Protein AF-A0A6S6RYF7-F1 (afdb_monomer)

Solvent-accessible surface area (backbone atoms only — not comparable to full-atom values): 7041 Å² total; per-residue (Å²): 143,80,77,88,55,74,67,78,58,88,83,49,105,60,82,60,64,38,58,45,65,64,94,81,53,89,69,65,61,68,58,56,49,49,55,48,52,53,34,48,76,71,74,37,53,51,30,46,31,61,79,75,56,52,29,44,51,46,55,51,50,52,54,48,24,58,71,78,28,68,94,38,84,54,51,62,95,48,62,87,81,51,82,59,27,39,68,36,82,48,89,93,59,85,57,54,74,44,50,69,90,76,50,86,84,86,79,85,83,135

Radius of gyration: 16.32 Å; Cα contacts (8 Å, |Δi|>4): 134; chains: 1; bounding box: 43×36×38 Å

Mean predicted aligned error: 8.47 Å

Structure (mmCIF, N/CA/C/O backbone):
data_AF-A0A6S6RYF7-F1
#
_entry.id   AF-A0A6S6RYF7-F1
#
loop_
_atom_site.group_PDB
_atom_site.id
_atom_site.type_symbol
_atom_site.label_atom_id
_atom_site.label_alt_id
_atom_site.label_comp_id
_atom_site.label_asym_id
_atom_site.label_entity_id
_atom_site.label_seq_id
_atom_site.pdbx_PDB_ins_code
_atom_site.Cartn_x
_atom_site.Cartn_y
_atom_site.Cartn_z
_atom_site.occupancy
_atom_site.B_iso_or_equiv
_atom_site.auth_seq_id
_atom_site.auth_comp_id
_atom_site.auth_asym_id
_atom_site.auth_atom_id
_atom_site.pdbx_PDB_model_num
ATOM 1 N N . MET A 1 1 ? 15.973 13.846 6.556 1.00 31.97 1 MET A N 1
ATOM 2 C CA . MET A 1 1 ? 16.756 13.061 5.579 1.00 31.97 1 MET A CA 1
ATOM 3 C C . MET A 1 1 ? 16.109 11.690 5.436 1.00 31.97 1 MET A C 1
ATOM 5 O O . MET A 1 1 ? 16.502 10.777 6.141 1.00 31.97 1 MET A O 1
ATOM 9 N N . CYS A 1 2 ? 15.111 11.551 4.562 1.00 24.22 2 CYS A N 1
ATOM 10 C CA . CYS A 1 2 ? 14.565 10.249 4.172 1.00 24.22 2 CYS A CA 1
ATOM 11 C C . CYS A 1 2 ? 14.511 10.202 2.639 1.00 24.22 2 CYS A C 1
ATOM 13 O O . CYS A 1 2 ? 13.649 10.812 2.022 1.00 24.22 2 CYS A O 1
ATOM 15 N N . ALA A 1 3 ? 15.542 9.560 2.082 1.00 30.17 3 ALA A N 1
ATOM 16 C CA . ALA A 1 3 ? 15.658 8.906 0.778 1.00 30.17 3 ALA A CA 1
ATOM 17 C C . ALA A 1 3 ? 14.972 9.527 -0.463 1.00 30.17 3 ALA A C 1
ATOM 19 O O . ALA A 1 3 ? 13.921 9.069 -0.897 1.00 30.17 3 ALA A O 1
ATOM 20 N N . ASN A 1 4 ? 15.698 10.415 -1.154 1.00 37.16 4 ASN A N 1
ATOM 21 C CA . ASN A 1 4 ? 15.714 10.445 -2.624 1.00 37.16 4 ASN A CA 1
ATOM 22 C C . ASN A 1 4 ? 16.712 9.384 -3.108 1.00 37.16 4 ASN A C 1
ATOM 24 O O . ASN A 1 4 ? 17.834 9.718 -3.491 1.00 37.16 4 ASN A O 1
ATOM 28 N N . LEU A 1 5 ? 16.375 8.096 -3.007 1.00 38.94 5 LEU A N 1
ATOM 29 C CA . LEU A 1 5 ? 17.275 7.046 -3.485 1.00 38.94 5 LEU A CA 1
ATOM 30 C C . LEU A 1 5 ? 17.013 6.782 -4.974 1.00 38.94 5 LEU A C 1
ATOM 32 O O . LEU A 1 5 ? 16.338 5.832 -5.353 1.00 38.94 5 LEU A O 1
ATOM 36 N N . ILE A 1 6 ? 17.577 7.633 -5.832 1.00 42.56 6 ILE A N 1
ATOM 37 C CA . ILE A 1 6 ? 17.841 7.261 -7.224 1.00 42.56 6 ILE A CA 1
ATOM 38 C C . ILE A 1 6 ? 19.029 6.294 -7.172 1.00 42.56 6 ILE A C 1
ATOM 40 O O . ILE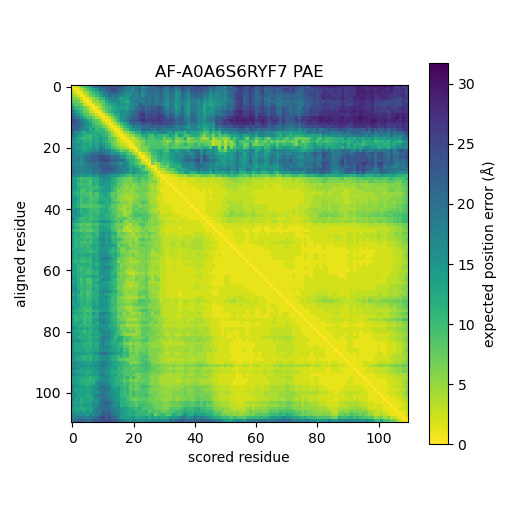 A 1 6 ? 20.183 6.724 -7.133 1.00 42.56 6 ILE A O 1
ATOM 44 N N . LEU A 1 7 ? 18.776 4.984 -7.122 1.00 39.12 7 LEU A N 1
ATOM 45 C CA . LEU A 1 7 ? 19.836 3.992 -7.314 1.00 39.12 7 LEU A CA 1
ATOM 46 C C . LEU A 1 7 ? 20.232 3.981 -8.792 1.00 39.12 7 LEU A C 1
ATOM 48 O O . LEU A 1 7 ? 19.755 3.176 -9.584 1.00 39.12 7 LEU A O 1
ATOM 52 N N . ASN A 1 8 ? 21.122 4.897 -9.172 1.00 36.88 8 ASN A N 1
ATOM 53 C CA . ASN A 1 8 ? 21.786 4.849 -10.465 1.00 36.88 8 ASN A CA 1
ATOM 54 C C . ASN A 1 8 ? 22.877 3.769 -10.411 1.00 36.88 8 ASN A C 1
ATOM 56 O O . ASN A 1 8 ? 24.048 4.055 -10.159 1.00 36.88 8 ASN A O 1
ATOM 60 N N . LEU A 1 9 ? 22.489 2.506 -10.601 1.00 38.22 9 LEU A N 1
ATOM 61 C CA . LEU A 1 9 ? 23.433 1.411 -10.811 1.00 38.22 9 LEU A CA 1
ATOM 62 C C . LEU A 1 9 ? 24.037 1.546 -12.216 1.00 38.22 9 LEU A C 1
ATOM 64 O O . LEU A 1 9 ? 23.725 0.773 -13.114 1.00 38.22 9 LEU A O 1
ATOM 68 N N . LYS A 1 10 ? 24.938 2.516 -12.420 1.00 36.91 10 LYS A N 1
ATOM 69 C CA . LYS A 1 10 ? 25.680 2.667 -13.687 1.00 36.91 10 LYS A CA 1
ATOM 70 C C . LYS A 1 10 ? 26.607 1.488 -14.013 1.00 36.91 10 LYS A C 1
ATOM 72 O O . LYS A 1 10 ? 27.282 1.552 -15.032 1.00 36.91 10 LYS A O 1
ATOM 77 N N . ASN A 1 11 ? 26.696 0.447 -13.177 1.00 37.97 11 ASN A N 1
ATOM 78 C CA . ASN A 1 11 ? 27.747 -0.561 -13.330 1.00 37.97 11 ASN A CA 1
ATOM 79 C C . ASN A 1 11 ? 27.394 -2.010 -12.959 1.00 37.97 11 ASN A C 1
ATOM 81 O O . ASN A 1 11 ? 28.294 -2.821 -12.764 1.00 37.97 11 ASN A O 1
ATOM 85 N N . SER A 1 12 ? 26.111 -2.365 -12.916 1.00 36.78 12 SER A N 1
ATOM 86 C CA . SER A 1 12 ? 25.688 -3.763 -12.786 1.00 36.78 12 SER A CA 1
ATOM 87 C C . SER A 1 12 ? 24.664 -4.044 -13.876 1.00 36.78 12 SER A C 1
ATOM 89 O O . SER A 1 12 ? 23.747 -3.251 -14.053 1.00 36.78 12 SER A O 1
ATOM 91 N N . GLN A 1 13 ? 24.794 -5.155 -14.604 1.00 39.41 13 GLN A N 1
ATOM 92 C CA . 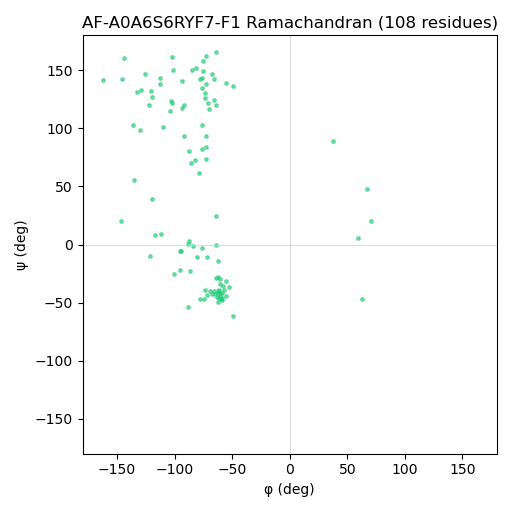GLN A 1 13 ? 23.882 -5.597 -15.679 1.00 39.41 13 GLN A CA 1
ATOM 93 C C . GLN A 1 13 ? 22.442 -5.923 -15.203 1.00 39.41 13 GLN A C 1
ATOM 95 O O . GLN A 1 13 ? 21.725 -6.691 -15.835 1.00 39.41 13 GLN A O 1
ATOM 100 N N . VAL A 1 14 ? 22.007 -5.340 -14.085 1.00 41.28 14 VAL A N 1
ATOM 101 C CA . VAL A 1 14 ? 20.680 -5.460 -13.489 1.00 41.28 14 VAL A CA 1
ATOM 102 C C . VAL A 1 14 ? 20.255 -4.050 -13.073 1.00 41.28 14 VAL A C 1
ATOM 104 O O . VAL A 1 14 ? 20.751 -3.510 -12.084 1.00 41.28 14 VAL A O 1
ATOM 107 N N . LEU A 1 15 ? 19.376 -3.423 -13.856 1.00 45.97 15 LEU A N 1
ATOM 108 C CA . LEU A 1 15 ? 18.792 -2.127 -13.509 1.00 45.97 15 LEU A CA 1
ATOM 109 C C . LEU A 1 15 ? 17.832 -2.331 -12.327 1.00 45.97 15 LEU A C 1
ATOM 111 O O . LEU A 1 15 ? 16.847 -3.058 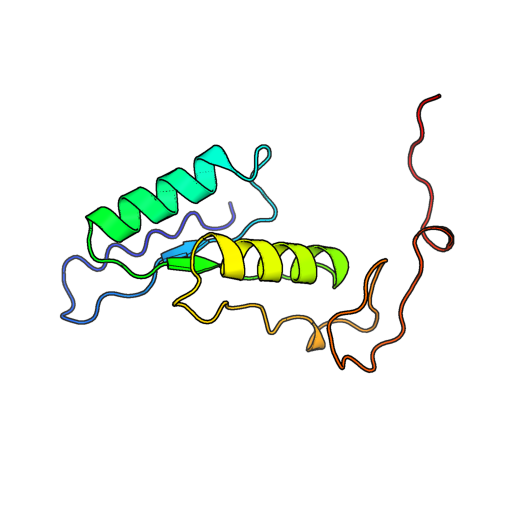-12.446 1.00 45.97 15 LEU A O 1
ATOM 115 N N . ALA A 1 16 ? 18.129 -1.722 -11.177 1.00 51.38 16 ALA A N 1
ATOM 116 C CA . ALA A 1 16 ? 17.216 -1.708 -10.036 1.00 51.38 16 ALA A CA 1
ATOM 117 C C . ALA A 1 16 ? 16.074 -0.702 -10.284 1.00 51.38 16 ALA A C 1
ATOM 119 O O . ALA A 1 16 ? 16.318 0.354 -10.876 1.00 51.38 16 ALA A O 1
ATOM 120 N N . PRO A 1 17 ? 14.838 -0.993 -9.844 1.00 57.28 17 PRO A N 1
ATOM 121 C CA . PRO A 1 17 ? 13.720 -0.074 -10.006 1.00 57.28 17 PRO A CA 1
ATOM 122 C C . PRO A 1 17 ? 13.885 1.198 -9.158 1.00 57.28 17 PRO A C 1
ATOM 124 O O . PRO A 1 17 ? 14.408 1.156 -8.043 1.00 57.28 17 PRO A O 1
ATOM 127 N N . LEU A 1 18 ? 13.394 2.330 -9.668 1.00 65.19 18 LEU A N 1
ATOM 128 C CA . LEU A 1 18 ? 13.287 3.583 -8.923 1.00 65.19 18 LEU A CA 1
ATOM 129 C C . LEU A 1 18 ? 12.179 3.460 -7.868 1.00 65.19 18 LEU A C 1
ATOM 131 O O . LEU A 1 18 ? 11.027 3.220 -8.221 1.00 65.19 18 LEU A O 1
ATOM 135 N N . LEU A 1 19 ? 12.515 3.655 -6.591 1.00 64.00 19 LEU A N 1
ATOM 136 C CA . LEU A 1 19 ? 11.557 3.633 -5.482 1.00 64.00 19 LEU A CA 1
ATOM 137 C C . LEU A 1 19 ? 11.057 5.048 -5.177 1.00 64.00 19 LEU A C 1
ATOM 139 O O . LEU A 1 19 ? 11.837 5.912 -4.774 1.00 64.00 19 LEU A O 1
ATOM 143 N N . LEU A 1 20 ? 9.754 5.279 -5.343 1.00 59.84 20 LEU A N 1
ATOM 144 C CA . LEU A 1 20 ? 9.102 6.539 -4.985 1.00 59.84 20 LEU A CA 1
ATO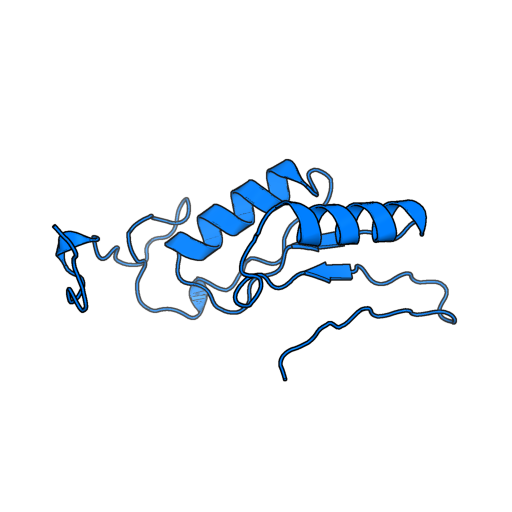M 145 C C . LEU A 1 20 ? 8.316 6.383 -3.678 1.00 59.84 20 LEU A C 1
ATOM 147 O O . LEU A 1 20 ? 7.307 5.682 -3.641 1.00 59.84 20 LEU A O 1
ATOM 151 N N . ASN A 1 21 ? 8.758 7.097 -2.642 1.00 58.06 21 ASN A N 1
ATOM 152 C CA . ASN A 1 21 ? 8.122 7.188 -1.326 1.00 58.06 21 ASN A CA 1
ATOM 153 C C . ASN A 1 21 ? 7.380 8.527 -1.193 1.00 58.06 21 ASN A C 1
ATOM 155 O O . ASN A 1 21 ? 7.989 9.586 -1.354 1.00 58.06 21 ASN A O 1
ATOM 159 N N . LEU A 1 22 ? 6.076 8.495 -0.907 1.00 61.28 22 LEU A N 1
ATOM 160 C CA . LEU A 1 22 ? 5.173 9.643 -1.077 1.00 61.28 22 LEU A CA 1
ATOM 161 C C . LEU A 1 22 ? 4.867 10.562 0.132 1.00 61.28 22 LEU A C 1
ATOM 163 O O . LEU A 1 22 ? 4.256 11.602 -0.119 1.00 61.28 22 LEU A O 1
ATOM 167 N N . PRO A 1 23 ? 5.285 10.334 1.395 1.00 51.81 23 PRO A N 1
ATOM 168 C CA . PRO A 1 23 ? 4.786 11.161 2.504 1.00 51.81 23 PRO A CA 1
ATOM 169 C C . PRO A 1 23 ? 5.412 12.566 2.608 1.00 51.81 23 PRO A C 1
ATOM 171 O O . PRO A 1 23 ? 4.993 13.347 3.456 1.00 51.81 23 PRO A O 1
ATOM 174 N N . TYR A 1 24 ? 6.387 12.922 1.761 1.00 49.59 24 TYR A N 1
ATOM 175 C CA . TYR A 1 24 ? 7.126 14.196 1.850 1.00 49.59 24 TYR A CA 1
ATOM 176 C C . TYR A 1 24 ? 6.963 15.137 0.644 1.00 49.59 24 TYR A C 1
ATOM 178 O O . TYR A 1 24 ? 7.638 16.164 0.573 1.00 49.59 24 TYR A O 1
ATOM 186 N N . TRP A 1 25 ? 6.068 14.839 -0.299 1.00 52.25 25 TRP A N 1
ATOM 187 C CA . TRP A 1 25 ? 5.945 15.609 -1.541 1.00 52.25 25 TRP A CA 1
ATOM 188 C C . TRP A 1 25 ? 4.647 16.407 -1.548 1.00 52.25 25 TRP A C 1
ATOM 190 O O . TRP A 1 25 ? 3.587 15.859 -1.816 1.00 52.25 25 TRP A O 1
ATOM 200 N N . GLY A 1 26 ? 4.723 17.708 -1.254 1.00 61.88 26 GLY A N 1
ATOM 201 C CA . GLY A 1 26 ? 3.545 18.583 -1.161 1.00 61.88 26 GLY A CA 1
ATOM 202 C C . GLY A 1 26 ? 2.585 18.474 -2.360 1.00 61.88 26 GLY A C 1
ATOM 203 O O . GLY A 1 26 ? 1.441 18.063 -2.203 1.00 61.88 26 GLY A O 1
ATOM 204 N N . SER A 1 27 ? 3.034 18.803 -3.578 1.00 56.38 27 SER A N 1
ATOM 205 C CA . SER A 1 27 ? 2.226 18.687 -4.808 1.00 56.38 27 SER A CA 1
ATOM 206 C C . SER A 1 27 ? 2.448 17.319 -5.469 1.00 56.38 27 SER A C 1
ATOM 208 O O . SER A 1 27 ? 3.356 17.152 -6.289 1.00 56.38 27 SER A O 1
ATOM 210 N N . LEU A 1 28 ? 1.590 16.358 -5.130 1.00 58.31 28 LEU A N 1
ATOM 211 C CA . LEU A 1 28 ? 1.711 14.940 -5.485 1.00 58.31 28 LEU A CA 1
ATOM 212 C C . LEU A 1 28 ? 1.840 14.626 -6.991 1.00 58.31 28 LEU A C 1
ATOM 214 O O . LEU A 1 28 ? 2.477 13.644 -7.353 1.00 58.31 28 LEU A O 1
ATOM 218 N N . ASN A 1 29 ? 1.239 15.418 -7.885 1.00 62.19 29 ASN A N 1
ATOM 219 C CA . ASN A 1 29 ? 1.084 14.971 -9.276 1.00 62.19 29 ASN A CA 1
ATOM 220 C C . ASN A 1 29 ? 2.266 15.316 -10.182 1.00 62.19 29 ASN A C 1
ATOM 222 O O . ASN A 1 29 ? 2.807 14.430 -10.838 1.00 62.19 29 ASN A O 1
ATOM 226 N N . ASN A 1 30 ? 2.676 16.584 -10.247 1.00 68.69 30 ASN A N 1
ATOM 227 C CA . ASN A 1 30 ? 3.593 17.005 -11.311 1.00 68.69 30 ASN A CA 1
ATOM 228 C C . ASN A 1 30 ? 5.021 16.493 -11.094 1.00 68.69 30 ASN A C 1
ATOM 230 O O . ASN A 1 30 ? 5.663 16.059 -12.045 1.00 68.69 30 ASN A O 1
ATOM 234 N N . HIS A 1 31 ? 5.507 16.492 -9.850 1.00 75.50 31 HIS A N 1
ATOM 235 C CA . HIS A 1 31 ? 6.876 16.068 -9.566 1.00 75.50 31 HIS A CA 1
ATOM 236 C C . HIS A 1 31 ? 7.051 14.546 -9.656 1.00 75.50 31 HIS A C 1
ATOM 238 O O . HIS A 1 31 ? 7.969 14.078 -10.323 1.00 75.50 31 HIS A O 1
ATOM 244 N N . CYS A 1 32 ? 6.149 13.762 -9.053 1.00 76.19 32 CYS A N 1
ATOM 245 C CA . CYS A 1 32 ? 6.203 12.300 -9.144 1.00 76.19 32 CYS A CA 1
ATOM 246 C C . CYS A 1 32 ? 6.049 11.822 -10.589 1.00 76.19 32 CYS A C 1
ATOM 248 O O . CYS A 1 32 ? 6.774 10.927 -11.014 1.00 76.19 32 CYS A O 1
ATOM 250 N N . LYS A 1 33 ? 5.156 12.453 -11.363 1.00 83.25 33 LYS A N 1
ATOM 251 C CA . LYS A 1 33 ? 5.021 12.156 -12.788 1.00 83.25 33 LYS A CA 1
ATOM 252 C C . LYS A 1 33 ? 6.311 12.450 -13.554 1.00 83.25 33 LYS A C 1
ATOM 254 O O . LYS A 1 33 ? 6.756 11.581 -14.291 1.00 83.25 33 LYS A O 1
ATOM 259 N N . GLN A 1 34 ? 6.938 13.606 -13.323 1.00 84.62 34 GLN A N 1
ATOM 260 C CA . GLN A 1 34 ? 8.205 13.947 -13.975 1.00 84.62 34 GLN A CA 1
ATOM 261 C C . GLN A 1 34 ? 9.299 12.916 -13.671 1.00 84.62 34 GLN A C 1
ATOM 263 O O . GLN A 1 34 ? 9.953 12.443 -14.589 1.00 84.62 34 GLN A O 1
ATOM 268 N N . LEU A 1 35 ? 9.456 12.505 -12.408 1.00 83.44 35 LEU A N 1
ATOM 269 C CA . LEU A 1 35 ? 10.450 11.494 -12.030 1.00 83.44 35 LEU A CA 1
ATOM 270 C C . LEU A 1 35 ? 10.206 10.141 -12.708 1.00 83.44 35 LEU A C 1
ATOM 272 O O . LEU A 1 35 ? 11.153 9.473 -13.117 1.00 83.44 35 LEU A O 1
ATOM 276 N N . ILE A 1 36 ? 8.942 9.736 -12.831 1.00 85.75 36 ILE A N 1
ATOM 277 C CA . ILE A 1 36 ? 8.565 8.496 -13.518 1.00 85.75 36 ILE A CA 1
ATOM 278 C C . ILE A 1 36 ? 8.822 8.617 -15.025 1.00 85.75 36 ILE A C 1
ATOM 280 O O . ILE A 1 36 ? 9.300 7.664 -15.640 1.00 85.75 36 ILE A O 1
ATOM 284 N N . ASP A 1 37 ? 8.538 9.775 -15.622 1.00 88.00 37 ASP A N 1
ATOM 285 C CA . ASP A 1 37 ? 8.807 10.046 -17.035 1.00 88.00 37 ASP A CA 1
ATOM 286 C C . ASP A 1 37 ? 10.321 10.047 -17.322 1.00 88.00 37 ASP A C 1
ATOM 288 O O . ASP A 1 37 ? 10.757 9.408 -18.281 1.00 88.00 37 ASP A O 1
ATOM 292 N N . ASP A 1 38 ? 11.127 10.656 -16.448 1.00 86.19 38 ASP A N 1
ATOM 293 C CA . ASP A 1 38 ? 12.592 10.659 -16.530 1.00 86.19 38 ASP A CA 1
ATOM 294 C C . ASP A 1 38 ? 13.163 9.240 -16.384 1.00 86.19 38 ASP A C 1
ATOM 296 O O . ASP A 1 38 ? 14.016 8.816 -17.166 1.00 86.19 38 ASP A O 1
ATOM 300 N N . ALA A 1 39 ? 12.665 8.464 -15.416 1.00 84.94 39 ALA A N 1
ATOM 301 C CA . ALA A 1 39 ? 13.057 7.070 -15.231 1.00 84.94 39 ALA A CA 1
ATOM 302 C C . ALA A 1 39 ? 12.717 6.224 -16.464 1.00 84.94 39 ALA A C 1
ATOM 304 O O . ALA A 1 39 ? 13.561 5.467 -16.948 1.00 84.94 39 ALA A O 1
ATOM 305 N N . ARG A 1 40 ? 11.516 6.406 -17.028 1.00 86.12 40 ARG A N 1
ATOM 306 C CA . ARG A 1 40 ? 11.088 5.720 -18.252 1.00 86.12 40 ARG A CA 1
ATOM 307 C C . ARG A 1 40 ? 11.979 6.082 -19.440 1.00 86.12 40 ARG A C 1
ATOM 309 O O . ARG A 1 40 ? 12.359 5.191 -20.194 1.00 86.12 40 ARG A O 1
ATOM 316 N N . ALA A 1 41 ? 12.355 7.354 -19.588 1.00 88.56 41 ALA A N 1
ATOM 317 C CA . ALA A 1 41 ? 13.275 7.807 -20.635 1.00 88.56 41 ALA A CA 1
ATOM 318 C C . ALA A 1 41 ? 14.675 7.175 -20.510 1.00 88.56 41 ALA A C 1
ATOM 320 O O . ALA A 1 41 ? 15.358 6.979 -21.513 1.00 88.56 41 ALA A O 1
ATOM 321 N N . LEU A 1 42 ? 15.083 6.812 -19.291 1.00 87.69 42 LEU A N 1
ATOM 322 C CA . LEU A 1 42 ? 16.331 6.104 -18.998 1.00 87.69 42 LEU A CA 1
ATOM 323 C C . LEU A 1 42 ? 16.209 4.570 -19.077 1.00 87.69 42 LEU A C 1
ATOM 325 O O . LEU A 1 42 ? 17.181 3.872 -18.791 1.00 87.69 42 LEU A O 1
ATOM 329 N N . GLY A 1 43 ? 15.041 4.030 -19.446 1.00 85.50 43 GLY A N 1
ATOM 330 C CA . GLY A 1 43 ? 14.793 2.584 -19.483 1.00 85.50 43 GLY A CA 1
ATOM 331 C C . GLY A 1 43 ? 14.705 1.933 -18.098 1.00 85.50 43 GLY A C 1
ATOM 332 O O . GLY A 1 43 ? 14.900 0.726 -17.972 1.00 85.50 43 GLY A O 1
ATOM 333 N N . LEU A 1 44 ? 14.442 2.722 -17.053 1.00 85.25 44 LEU A N 1
ATOM 334 C CA . LEU A 1 44 ? 14.279 2.251 -15.681 1.00 85.25 44 LEU A CA 1
ATOM 335 C C . LEU A 1 44 ? 12.803 1.982 -15.374 1.00 85.25 44 LEU A C 1
ATOM 337 O O . LEU A 1 44 ? 11.921 2.773 -15.712 1.00 85.25 44 LEU A O 1
ATOM 341 N N . ASN A 1 45 ? 12.543 0.905 -14.635 1.00 81.69 45 ASN A N 1
ATOM 342 C CA . ASN A 1 45 ? 11.232 0.670 -14.039 1.00 81.69 45 ASN A CA 1
ATOM 343 C C . ASN A 1 45 ? 11.064 1.545 -12.795 1.00 81.69 45 ASN A C 1
ATOM 345 O O . ASN A 1 45 ? 12.006 1.720 -12.027 1.00 81.69 45 ASN A O 1
ATOM 349 N N . SER A 1 46 ? 9.863 2.072 -12.570 1.00 85.25 46 SER A N 1
ATOM 350 C CA . SER A 1 46 ? 9.520 2.814 -11.351 1.00 85.25 46 SER A CA 1
ATOM 351 C C . SER A 1 46 ? 8.509 2.037 -10.521 1.00 85.25 46 SER A C 1
ATOM 353 O O . SER A 1 46 ? 7.562 1.474 -11.069 1.00 85.25 46 SER A O 1
ATOM 355 N N . VAL A 1 47 ? 8.717 2.027 -9.207 1.00 87.69 47 VAL A N 1
ATOM 356 C CA . VAL A 1 47 ? 7.883 1.377 -8.197 1.00 87.69 47 VAL A CA 1
ATOM 357 C C . VAL A 1 47 ? 7.425 2.446 -7.209 1.00 87.69 47 VAL A C 1
ATOM 359 O O . VAL A 1 47 ? 8.234 3.090 -6.540 1.00 87.69 47 VAL A O 1
ATOM 362 N N . ILE A 1 48 ? 6.112 2.614 -7.094 1.00 87.19 48 ILE A N 1
ATOM 363 C CA . ILE A 1 48 ? 5.504 3.366 -5.996 1.00 87.19 48 ILE A CA 1
ATOM 364 C C . ILE A 1 48 ? 5.592 2.506 -4.734 1.00 87.19 48 ILE A C 1
ATOM 366 O O . ILE A 1 48 ? 5.155 1.355 -4.745 1.00 87.19 48 ILE A O 1
ATOM 370 N N . SER A 1 49 ? 6.158 3.053 -3.661 1.00 87.31 49 SER A N 1
ATOM 371 C CA . SER A 1 49 ? 6.418 2.340 -2.412 1.00 87.31 49 SER A CA 1
ATOM 372 C C . SER A 1 49 ? 5.811 3.070 -1.219 1.00 87.31 49 SER A C 1
ATOM 374 O O . SER A 1 49 ? 5.732 4.299 -1.178 1.00 87.31 49 SER A O 1
ATOM 376 N N . SER A 1 50 ? 5.381 2.286 -0.237 1.00 88.12 50 SER A N 1
ATOM 377 C CA . SER A 1 50 ? 4.936 2.775 1.058 1.00 88.12 50 SER A CA 1
ATOM 378 C C . SER A 1 50 ? 6.125 3.204 1.919 1.00 88.12 50 SER A C 1
ATOM 380 O O . SER A 1 50 ? 7.215 2.637 1.846 1.00 88.12 50 SER A O 1
ATOM 382 N N . SER A 1 51 ? 5.888 4.194 2.772 1.00 88.50 51 SER A N 1
ATOM 383 C CA . SER A 1 51 ? 6.744 4.620 3.879 1.00 88.50 51 SER A CA 1
ATOM 384 C C . SER A 1 51 ? 6.024 4.498 5.225 1.00 88.50 51 SER A C 1
ATOM 386 O O . SER A 1 51 ? 6.189 5.353 6.093 1.00 88.50 51 SER A O 1
ATOM 388 N N . LEU A 1 52 ? 5.247 3.422 5.402 1.00 89.44 52 LEU A N 1
ATOM 389 C CA . LEU A 1 52 ? 4.425 3.158 6.592 1.00 89.44 52 LEU A CA 1
ATOM 390 C C . LEU A 1 52 ? 3.269 4.159 6.753 1.00 89.44 52 LEU A C 1
ATOM 392 O O . LEU A 1 52 ? 3.048 4.729 7.819 1.00 89.44 52 LEU A O 1
ATOM 396 N N . GLU A 1 53 ? 2.521 4.399 5.681 1.00 91.62 53 GLU A N 1
ATOM 397 C CA . GLU A 1 53 ? 1.285 5.173 5.734 1.00 91.62 53 GLU A CA 1
ATOM 398 C C . GLU A 1 53 ? 0.130 4.368 6.352 1.00 91.62 53 GLU A C 1
ATOM 400 O O . GLU A 1 53 ? 0.103 3.138 6.310 1.00 91.62 53 GLU A O 1
ATOM 405 N N . SER A 1 54 ? -0.885 5.073 6.863 1.00 94.56 54 SER A N 1
ATOM 406 C CA . SER A 1 54 ? -2.159 4.454 7.247 1.00 94.56 54 SER A CA 1
ATOM 407 C C . SER A 1 54 ? -2.881 3.853 6.034 1.00 94.56 54 SER A C 1
ATOM 409 O O . SER A 1 54 ? -2.595 4.200 4.885 1.00 94.56 54 SER A O 1
ATOM 411 N N . SER A 1 55 ? -3.896 3.016 6.271 1.00 96.81 55 SER A N 1
ATOM 412 C CA . SER A 1 55 ? -4.732 2.443 5.201 1.00 96.81 55 SER A CA 1
ATOM 413 C C . SER A 1 55 ? -5.311 3.508 4.254 1.00 96.81 55 SER A C 1
ATOM 415 O O . SER A 1 55 ? -5.342 3.311 3.037 1.00 96.81 55 SER A O 1
ATOM 417 N N . PHE A 1 56 ? -5.686 4.685 4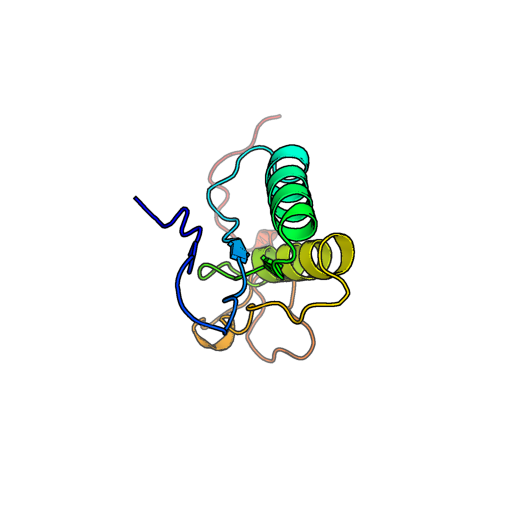.771 1.00 95.50 56 PHE A N 1
ATOM 418 C CA . PHE A 1 56 ? -6.100 5.817 3.942 1.00 95.50 56 PHE A CA 1
ATOM 419 C C . PHE A 1 56 ? -5.001 6.256 2.966 1.00 95.50 56 PHE A C 1
ATOM 421 O O . PHE A 1 56 ? -5.267 6.399 1.773 1.00 95.50 56 PHE A O 1
ATOM 428 N N . GLY A 1 57 ? -3.765 6.426 3.442 1.00 92.31 57 GLY A N 1
ATOM 429 C CA . GLY A 1 57 ? -2.616 6.743 2.594 1.00 92.31 57 GLY A CA 1
ATOM 430 C C . GLY A 1 57 ? -2.330 5.637 1.580 1.00 92.31 57 GLY A C 1
ATOM 431 O O . GLY A 1 57 ? -2.282 5.911 0.383 1.00 92.31 57 GLY A O 1
ATOM 432 N N . LEU A 1 58 ? -2.258 4.381 2.027 1.00 94.50 58 LEU A N 1
ATOM 433 C CA . LEU A 1 58 ? -1.991 3.222 1.171 1.00 94.50 58 LEU A CA 1
ATOM 434 C C . LEU A 1 58 ? -2.977 3.117 0.002 1.00 94.50 58 LEU A C 1
ATOM 436 O O . LEU A 1 58 ? -2.562 2.928 -1.140 1.00 94.50 58 LEU A O 1
ATOM 440 N N . THR A 1 59 ? -4.280 3.304 0.235 1.00 95.31 59 THR A N 1
ATOM 441 C CA . THR A 1 59 ? -5.268 3.265 -0.862 1.00 95.31 59 THR A CA 1
ATOM 442 C C . THR A 1 59 ? -5.074 4.387 -1.887 1.00 95.31 59 THR A C 1
ATOM 444 O O . THR A 1 59 ? -5.389 4.210 -3.065 1.00 95.31 59 THR A O 1
ATOM 447 N N . GLN A 1 60 ? -4.538 5.543 -1.480 1.00 92.44 60 GLN A N 1
ATOM 448 C CA . GLN A 1 60 ? -4.160 6.600 -2.419 1.00 92.44 60 GLN A CA 1
ATOM 449 C C . GLN A 1 60 ? -2.919 6.202 -3.218 1.00 92.44 60 GLN A C 1
ATOM 451 O O . GLN A 1 60 ? -2.926 6.355 -4.438 1.00 92.44 60 GLN A O 1
ATOM 456 N N . LEU A 1 61 ? -1.909 5.620 -2.565 1.00 91.50 61 LEU A N 1
ATOM 457 C CA . LEU A 1 61 ? -0.719 5.093 -3.239 1.00 91.50 61 LEU A CA 1
ATOM 458 C C . LEU A 1 61 ? -1.075 4.014 -4.262 1.00 91.50 61 LEU A C 1
ATOM 460 O O . LEU A 1 61 ? -0.573 4.056 -5.378 1.00 91.50 61 LEU A O 1
ATOM 464 N N . ALA A 1 62 ? -1.999 3.109 -3.933 1.00 93.69 62 ALA A N 1
ATOM 465 C CA . ALA A 1 62 ? -2.480 2.082 -4.855 1.00 93.69 62 ALA A CA 1
ATOM 466 C C . ALA A 1 62 ? -3.127 2.693 -6.110 1.00 93.69 62 ALA A C 1
ATOM 468 O O . ALA A 1 62 ? -2.857 2.259 -7.229 1.00 93.69 62 ALA A O 1
ATOM 469 N N . ARG A 1 63 ? -3.934 3.752 -5.946 1.00 92.62 63 ARG A N 1
ATOM 470 C CA . ARG A 1 63 ? -4.528 4.490 -7.077 1.00 92.62 63 ARG A CA 1
ATOM 471 C C . ARG A 1 63 ? -3.470 5.198 -7.922 1.00 92.62 63 ARG A C 1
ATOM 473 O O . ARG A 1 63 ? -3.578 5.198 -9.143 1.00 92.62 63 ARG A O 1
ATOM 480 N N . ILE A 1 64 ? -2.458 5.787 -7.288 1.00 89.44 64 ILE A N 1
ATOM 481 C CA . ILE A 1 64 ? -1.350 6.460 -7.979 1.00 89.44 64 ILE A CA 1
ATOM 482 C C . ILE A 1 64 ? -0.497 5.450 -8.744 1.00 89.44 64 ILE A C 1
ATOM 484 O O . ILE A 1 64 ? -0.161 5.705 -9.893 1.00 89.44 64 ILE A O 1
ATOM 488 N N . ALA A 1 65 ? -0.193 4.296 -8.149 1.00 90.62 65 ALA A N 1
ATOM 489 C CA . ALA A 1 65 ? 0.527 3.214 -8.810 1.00 90.62 65 ALA A CA 1
ATOM 490 C C . ALA A 1 65 ? -0.230 2.709 -10.041 1.00 90.62 65 ALA A C 1
ATOM 492 O O . ALA A 1 65 ? 0.342 2.636 -11.122 1.00 90.62 65 ALA A O 1
ATOM 493 N N . CYS A 1 66 ? -1.536 2.463 -9.902 1.00 93.25 66 CYS A N 1
ATOM 494 C CA . CYS A 1 66 ? -2.398 2.089 -11.022 1.00 93.25 66 CYS A CA 1
ATOM 495 C C . CYS A 1 66 ? -2.396 3.154 -12.136 1.00 93.25 66 CYS A C 1
ATOM 497 O O . CYS A 1 66 ? -2.421 2.823 -13.316 1.00 93.25 66 CYS A O 1
ATOM 499 N N . TRP A 1 67 ? -2.318 4.439 -11.778 1.00 90.44 67 TRP A N 1
ATOM 500 C CA . TRP A 1 67 ? -2.297 5.525 -12.756 1.00 90.44 67 TRP A CA 1
ATOM 501 C C . TRP A 1 67 ? -0.934 5.730 -13.437 1.00 90.44 67 TRP A C 1
ATOM 503 O O . TRP A 1 67 ? -0.882 5.911 -14.652 1.00 90.44 67 TRP A O 1
ATOM 513 N N . LEU A 1 68 ? 0.163 5.752 -12.677 1.00 88.06 68 LEU A N 1
ATOM 514 C CA . LEU A 1 68 ? 1.476 6.192 -13.165 1.00 88.06 68 LEU A CA 1
ATOM 515 C C . LEU A 1 68 ? 2.421 5.036 -13.516 1.00 88.06 68 LEU A C 1
ATOM 517 O O . LEU A 1 68 ? 3.316 5.206 -14.346 1.00 88.06 68 LEU A O 1
ATOM 521 N N . THR A 1 69 ? 2.229 3.870 -12.900 1.00 90.00 69 THR A N 1
ATOM 522 C CA . THR A 1 69 ? 3.060 2.672 -13.081 1.00 90.00 69 THR A CA 1
ATOM 523 C C . THR A 1 69 ? 2.185 1.417 -13.239 1.00 90.00 69 THR A C 1
ATOM 525 O O . THR A 1 69 ? 2.352 0.474 -12.467 1.00 90.00 69 THR A O 1
ATOM 528 N N . PRO A 1 70 ? 1.241 1.378 -14.204 1.00 92.44 70 PRO A N 1
ATOM 529 C CA . PRO A 1 70 ? 0.269 0.282 -14.326 1.00 92.44 70 PRO A CA 1
ATOM 530 C C . PRO A 1 70 ? 0.914 -1.092 -14.559 1.00 92.44 70 PRO A C 1
ATOM 532 O O . PRO A 1 70 ? 0.381 -2.102 -14.114 1.00 92.44 70 PRO A O 1
ATOM 535 N N . GLU A 1 71 ? 2.082 -1.123 -15.203 1.00 92.25 71 GLU A N 1
ATOM 536 C CA . GLU A 1 71 ? 2.835 -2.351 -15.500 1.00 92.25 71 GLU A CA 1
ATOM 537 C C . GLU A 1 71 ? 3.730 -2.817 -14.336 1.00 92.25 71 GLU A C 1
ATOM 539 O O . GLU A 1 71 ? 4.421 -3.830 -14.447 1.00 92.25 71 GLU A O 1
ATOM 544 N N . THR A 1 72 ? 3.753 -2.079 -13.220 1.00 88.00 72 THR A N 1
ATOM 545 C CA . THR A 1 72 ? 4.619 -2.371 -12.073 1.00 88.00 72 THR A CA 1
ATOM 546 C C . THR A 1 72 ? 3.796 -2.635 -10.818 1.00 88.00 72 THR A C 1
ATOM 548 O O . THR A 1 72 ? 3.008 -1.797 -10.382 1.00 88.00 72 THR A O 1
ATOM 551 N N . VAL A 1 73 ? 4.047 -3.773 -10.167 1.00 90.38 73 VAL A N 1
ATOM 552 C CA . VAL A 1 73 ? 3.480 -4.072 -8.845 1.00 90.38 73 VAL A CA 1
ATOM 553 C C . VAL A 1 73 ? 4.048 -3.086 -7.809 1.00 90.38 73 VAL A C 1
ATOM 555 O O . VAL A 1 73 ? 5.272 -2.988 -7.683 1.00 90.38 73 VAL A O 1
ATOM 558 N N . PRO A 1 74 ? 3.207 -2.350 -7.061 1.00 92.00 74 PRO A N 1
ATOM 559 C CA . PRO A 1 74 ? 3.689 -1.374 -6.092 1.00 92.00 74 PRO A CA 1
ATOM 560 C C . P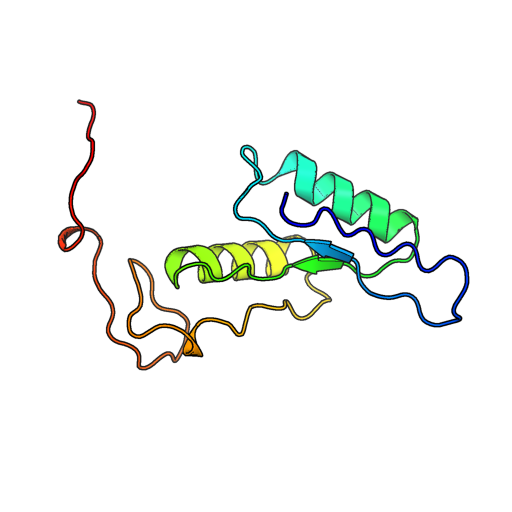RO A 1 74 ? 4.105 -2.028 -4.765 1.00 92.00 74 PRO A C 1
ATOM 562 O O . PRO A 1 74 ? 3.555 -3.047 -4.349 1.00 92.00 74 PRO A O 1
ATOM 565 N N . GLY A 1 75 ? 5.053 -1.407 -4.064 1.00 91.75 75 GLY A N 1
ATOM 566 C CA . GLY A 1 75 ? 5.559 -1.859 -2.766 1.00 91.75 75 GLY A CA 1
ATOM 567 C C . GLY A 1 75 ? 4.715 -1.342 -1.601 1.00 91.75 75 GLY A C 1
ATOM 568 O O . GLY A 1 75 ? 5.161 -0.458 -0.876 1.00 91.75 75 GLY A O 1
ATOM 569 N N . LEU A 1 76 ? 3.486 -1.842 -1.439 1.00 93.44 76 LEU A N 1
ATOM 570 C CA . LEU A 1 76 ? 2.510 -1.326 -0.455 1.00 93.44 76 LEU A CA 1
ATOM 571 C C . LEU A 1 76 ? 2.206 -2.289 0.707 1.00 93.44 76 LEU A C 1
ATOM 573 O O . LEU A 1 76 ? 1.286 -2.036 1.482 1.00 93.44 76 LEU A O 1
ATOM 577 N N . ASP A 1 77 ? 2.959 -3.383 0.839 1.00 93.12 77 ASP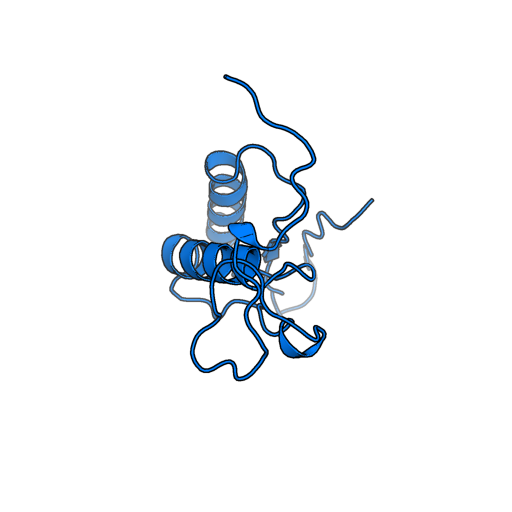 A N 1
ATOM 578 C CA . ASP A 1 77 ? 2.738 -4.434 1.844 1.00 93.12 77 ASP A CA 1
ATOM 579 C C . ASP A 1 77 ? 3.271 -4.044 3.236 1.00 93.12 77 ASP A C 1
ATOM 581 O O . ASP A 1 77 ? 4.205 -4.631 3.775 1.00 93.12 77 ASP A O 1
ATOM 585 N N . THR A 1 78 ? 2.713 -2.973 3.797 1.00 94.50 78 THR A N 1
ATOM 586 C CA . THR A 1 78 ? 3.106 -2.425 5.107 1.00 94.50 78 THR A CA 1
ATOM 587 C C . THR A 1 78 ? 1.953 -2.382 6.103 1.00 94.50 78 THR A C 1
ATOM 589 O O . THR A 1 78 ? 2.179 -2.159 7.292 1.00 94.50 78 THR A O 1
ATOM 592 N N . LEU A 1 79 ? 0.716 -2.635 5.657 1.00 96.25 79 LEU A N 1
ATOM 593 C CA . LEU A 1 79 ? -0.473 -2.547 6.507 1.00 96.25 79 LEU A CA 1
ATOM 594 C C . LEU A 1 79 ? -0.429 -3.520 7.694 1.00 96.25 79 LEU A C 1
ATOM 596 O O . LEU A 1 79 ? -0.905 -3.187 8.775 1.00 96.25 79 LEU A O 1
ATOM 600 N N . SER A 1 80 ? 0.160 -4.702 7.504 1.00 95.25 80 SER A N 1
ATOM 601 C CA . SER A 1 80 ? 0.292 -5.743 8.533 1.00 95.25 80 SER A CA 1
ATOM 602 C C . SER A 1 80 ? 1.131 -5.315 9.745 1.00 95.25 80 SER A C 1
ATOM 604 O O . SER A 1 80 ? 1.072 -5.963 10.787 1.00 95.25 80 SER A O 1
ATOM 606 N N . LEU A 1 81 ? 1.882 -4.215 9.633 1.00 95.94 81 LEU A N 1
ATOM 607 C CA . LEU A 1 81 ? 2.662 -3.627 10.723 1.00 95.94 81 LEU A CA 1
ATOM 608 C C . LEU A 1 81 ? 1.808 -2.770 11.675 1.00 95.94 81 LEU A C 1
ATOM 610 O O . LEU A 1 81 ? 2.284 -2.381 12.742 1.00 95.94 81 LEU A O 1
ATOM 614 N N . PHE A 1 82 ? 0.559 -2.472 11.307 1.00 96.62 82 PHE A N 1
ATOM 615 C CA . PHE A 1 82 ? -0.380 -1.684 12.101 1.00 96.62 82 PHE A CA 1
ATOM 616 C C . PHE A 1 82 ? -1.412 -2.560 12.812 1.00 96.62 82 PHE A C 1
ATOM 618 O O . PHE A 1 82 ? -1.670 -3.701 12.438 1.00 96.62 82 PHE A O 1
ATOM 625 N N . GLN A 1 83 ? -2.043 -1.992 13.840 1.00 97.88 83 GLN A N 1
ATOM 626 C CA . GLN A 1 83 ? -3.120 -2.651 14.587 1.00 97.88 83 GLN A CA 1
ATOM 627 C C . GLN A 1 83 ? -4.515 -2.263 14.087 1.00 97.88 83 GLN A C 1
ATOM 629 O O . GLN A 1 83 ? -5.473 -2.992 14.325 1.00 97.88 83 GLN A O 1
ATOM 634 N N . THR A 1 84 ? -4.646 -1.120 13.411 1.00 97.69 84 THR A N 1
ATOM 635 C CA . THR A 1 84 ? -5.924 -0.575 12.941 1.00 97.69 84 THR A CA 1
ATOM 636 C C . THR A 1 84 ? -5.766 0.120 11.591 1.00 97.69 84 THR A C 1
ATOM 638 O O . THR A 1 84 ? -4.673 0.495 11.165 1.00 97.69 84 THR A O 1
ATOM 641 N N . GLN A 1 85 ? -6.892 0.284 10.910 1.00 98.25 85 GLN A N 1
ATOM 642 C CA . GLN A 1 85 ? -7.070 1.055 9.689 1.00 98.25 85 GLN A CA 1
ATOM 643 C C . GLN A 1 85 ? -7.700 2.400 10.042 1.00 98.25 85 GLN A C 1
ATOM 645 O O . GLN A 1 85 ? -8.478 2.487 10.989 1.00 98.25 85 GLN A O 1
ATOM 650 N N . LEU A 1 86 ? -7.414 3.440 9.261 1.00 97.44 86 LEU A N 1
ATOM 651 C CA . LEU A 1 86 ? -7.984 4.774 9.455 1.00 97.44 86 LEU A CA 1
ATOM 652 C C . LEU A 1 86 ? -8.759 5.191 8.210 1.00 97.44 86 LEU A C 1
ATOM 654 O O . LEU A 1 86 ? -8.209 5.125 7.113 1.00 97.44 86 LEU A O 1
ATOM 658 N N . VAL A 1 87 ? -9.987 5.685 8.392 1.00 96.50 87 VAL A N 1
ATOM 659 C CA . VAL A 1 87 ? -10.864 6.368 7.417 1.00 96.50 87 VAL A CA 1
ATOM 660 C C . VAL A 1 87 ? -11.307 5.529 6.211 1.00 96.50 87 VAL A C 1
ATOM 662 O O . VAL A 1 87 ? -12.484 5.532 5.860 1.00 96.50 87 VAL A O 1
ATOM 665 N N . ARG A 1 88 ? -10.395 4.812 5.556 1.00 96.44 88 ARG A N 1
ATOM 666 C CA . ARG A 1 88 ? -10.667 3.937 4.420 1.00 96.44 88 ARG A CA 1
ATOM 667 C C . ARG A 1 88 ? -9.986 2.590 4.619 1.00 96.44 88 ARG A C 1
ATOM 669 O O . ARG A 1 88 ? -8.792 2.530 4.910 1.00 96.44 88 ARG A O 1
ATOM 676 N N . GLN A 1 89 ? -10.757 1.530 4.416 1.00 97.75 89 GLN A N 1
ATOM 677 C CA . GLN A 1 89 ? -10.289 0.152 4.471 1.00 97.75 89 GLN A CA 1
ATOM 678 C C . GLN A 1 89 ? -9.423 -0.189 3.250 1.00 97.75 89 GLN A C 1
ATOM 680 O O . GLN A 1 89 ? -9.738 0.181 2.116 1.00 97.75 89 GLN A O 1
ATOM 685 N N . TRP A 1 90 ? -8.336 -0.910 3.495 1.00 97.69 90 TRP A N 1
ATOM 686 C CA . TRP A 1 90 ? -7.585 -1.636 2.485 1.00 97.69 90 TRP A CA 1
ATOM 687 C C . TRP A 1 90 ? -8.342 -2.919 2.110 1.00 97.69 90 TRP A C 1
ATOM 689 O O . TRP A 1 90 ? -8.805 -3.614 3.021 1.00 97.69 90 TRP A O 1
ATOM 699 N N . PRO A 1 91 ? -8.477 -3.253 0.812 1.00 96.56 91 PRO A N 1
ATOM 700 C CA . PRO A 1 91 ? -9.255 -4.408 0.367 1.00 96.56 91 PRO A CA 1
ATOM 701 C C . PRO A 1 91 ? -8.897 -5.691 1.121 1.00 96.56 91 PRO A C 1
ATOM 703 O O . PRO A 1 91 ? -7.719 -5.966 1.345 1.00 96.56 91 PRO A O 1
ATOM 706 N N . GLU A 1 92 ? -9.918 -6.452 1.521 1.00 94.69 92 GLU A N 1
ATOM 707 C CA . GLU A 1 92 ? -9.790 -7.734 2.233 1.00 94.69 92 GLU A CA 1
ATOM 708 C C . GLU A 1 92 ? -9.049 -7.687 3.588 1.00 94.69 92 GLU A C 1
ATOM 710 O O . GLU A 1 92 ? -8.832 -8.725 4.211 1.00 94.69 92 GLU A O 1
ATOM 715 N N . SER A 1 93 ? -8.675 -6.505 4.099 1.00 96.88 93 SER A N 1
ATOM 716 C CA . SER A 1 93 ? -8.043 -6.398 5.417 1.00 96.88 93 SER A CA 1
ATOM 717 C C . SER A 1 93 ? -9.059 -6.612 6.536 1.00 96.88 93 SER A C 1
ATOM 719 O O . SER A 1 93 ? -10.097 -5.948 6.575 1.00 96.88 93 SER A O 1
ATOM 721 N N . SER A 1 94 ? -8.715 -7.491 7.480 1.00 96.94 94 SER A N 1
ATOM 722 C CA . SER A 1 94 ? -9.498 -7.786 8.685 1.00 96.94 94 SER A CA 1
ATOM 723 C C . SER A 1 94 ? -9.172 -6.879 9.878 1.00 96.94 94 SER A C 1
ATOM 725 O O . SER A 1 94 ? -9.729 -7.076 10.957 1.00 96.94 94 SER A O 1
ATOM 727 N N . LEU A 1 95 ? -8.244 -5.926 9.731 1.00 98.06 95 LEU A N 1
ATOM 728 C CA . LEU A 1 95 ? -7.898 -4.996 10.807 1.00 98.06 95 LEU A CA 1
ATOM 729 C C . LEU A 1 95 ? -9.091 -4.071 11.126 1.00 98.06 95 LEU A C 1
ATOM 731 O O . LEU A 1 95 ? -9.762 -3.621 10.191 1.00 98.06 95 LEU A O 1
ATOM 735 N N . PRO A 1 96 ? -9.339 -3.721 12.403 1.00 98.12 96 PRO A N 1
ATOM 736 C CA . PRO A 1 96 ? -10.398 -2.782 12.774 1.00 98.12 96 PRO A CA 1
ATOM 737 C C . PRO A 1 96 ? -10.256 -1.443 12.045 1.00 98.12 96 PRO A C 1
ATOM 739 O O . PRO A 1 96 ? -9.145 -0.930 11.926 1.00 98.12 96 PRO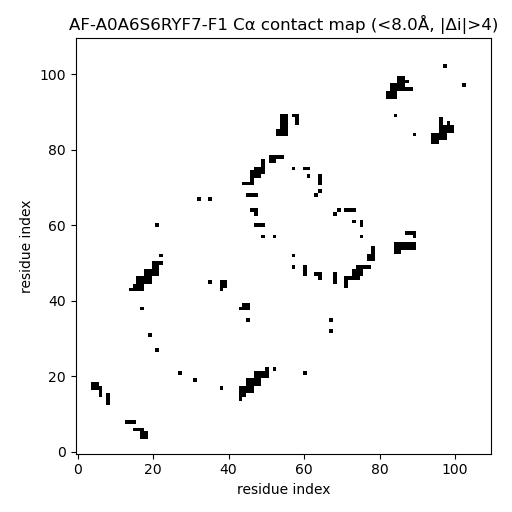 A O 1
ATOM 742 N N . LEU A 1 97 ? -11.366 -0.864 11.582 1.00 98.06 97 LEU A N 1
ATOM 743 C CA . LEU A 1 97 ? -11.393 0.441 10.917 1.00 98.06 97 LEU A CA 1
ATOM 744 C C . LEU A 1 97 ? -11.894 1.521 11.878 1.00 98.06 97 LEU A C 1
ATOM 746 O O . LEU A 1 97 ? -13.021 1.435 12.351 1.00 98.06 97 LEU A O 1
ATOM 750 N N . ILE A 1 98 ? -11.073 2.546 12.104 1.00 98.06 98 ILE A N 1
ATOM 751 C CA . ILE A 1 98 ? -11.431 3.767 12.832 1.00 98.06 98 ILE A CA 1
ATOM 752 C C . ILE A 1 98 ? -11.922 4.799 11.813 1.00 98.06 98 ILE A C 1
ATOM 754 O O . ILE A 1 98 ? -11.192 5.168 10.885 1.00 98.06 98 ILE A O 1
ATOM 758 N N . GLY A 1 99 ? -13.165 5.252 11.954 1.00 97.12 99 GLY A N 1
ATOM 759 C CA . GLY A 1 99 ? -13.777 6.261 11.096 1.00 97.12 99 GLY A CA 1
ATOM 760 C C . GLY A 1 99 ? -13.238 7.672 11.346 1.00 97.12 99 GLY A C 1
ATOM 761 O O . GLY A 1 99 ? -12.670 7.970 12.391 1.00 97.12 99 GLY A O 1
ATOM 762 N N . LEU A 1 100 ? -13.451 8.581 10.387 1.00 94.94 100 LEU A N 1
ATOM 763 C CA . LEU A 1 100 ? -12.999 9.978 10.494 1.00 94.94 100 LEU A CA 1
ATOM 764 C C . LEU A 1 100 ? -13.546 10.684 11.747 1.00 94.94 100 LEU A C 1
ATOM 766 O O . LEU A 1 100 ? -12.816 11.418 12.400 1.00 94.94 100 LEU A O 1
ATOM 770 N N . ASN A 1 101 ? -14.809 10.425 12.094 1.00 95.62 101 ASN A N 1
ATOM 771 C CA . ASN A 1 101 ? -15.485 11.048 13.237 1.00 95.62 101 ASN A CA 1
ATOM 772 C C . ASN A 1 101 ? -14.984 10.533 14.599 1.00 95.62 101 ASN A C 1
ATOM 774 O O . ASN A 1 101 ? -15.354 11.087 15.628 1.00 95.62 101 ASN A O 1
ATOM 778 N N . GLU A 1 102 ? -14.191 9.461 14.609 1.00 96.75 102 GLU A N 1
ATOM 779 C CA . GLU A 1 102 ? -13.597 8.876 15.816 1.00 96.75 102 GLU A CA 1
ATOM 780 C C . GLU A 1 102 ? -12.174 9.404 16.066 1.00 96.75 102 GLU A C 1
ATOM 782 O O . GLU A 1 102 ? -11.568 9.093 17.090 1.00 96.75 102 GLU A O 1
ATOM 787 N N . LEU A 1 103 ? -11.625 10.194 15.135 1.00 95.38 103 LEU A N 1
ATOM 788 C CA . LEU A 1 103 ? -10.309 10.814 15.265 1.00 95.38 103 LEU A CA 1
ATOM 789 C C . LEU A 1 103 ? -10.391 12.130 16.045 1.00 95.38 103 LEU A C 1
ATOM 791 O O . LEU A 1 103 ? -11.385 12.852 15.984 1.00 95.38 103 LEU A O 1
ATOM 795 N N . GLU A 1 104 ? -9.307 12.468 16.744 1.00 96.00 104 GLU A N 1
ATOM 796 C CA . GLU A 1 104 ? -9.173 13.756 17.421 1.00 96.00 104 GLU A CA 1
ATOM 797 C C . GLU A 1 104 ? -9.163 14.902 16.397 1.00 96.00 104 GLU A C 1
ATOM 799 O O . GLU A 1 104 ? -8.292 14.982 15.525 1.00 96.00 104 GLU A O 1
ATOM 804 N N . LEU A 1 105 ? -10.132 15.812 16.512 1.00 93.44 105 LEU A N 1
ATOM 805 C CA . LEU A 1 105 ? -10.152 17.038 15.727 1.00 93.44 105 LEU A CA 1
ATOM 806 C C . LEU A 1 105 ? -9.128 18.024 16.296 1.00 93.44 105 LEU A C 1
ATOM 808 O O . LEU A 1 105 ? -9.386 18.694 17.293 1.00 93.44 105 LEU A O 1
ATOM 812 N N . ILE A 1 106 ? -7.983 18.139 15.627 1.00 95.94 106 ILE A N 1
ATOM 813 C CA . ILE A 1 106 ? -6.917 19.069 16.029 1.00 95.94 106 ILE A CA 1
ATOM 814 C C . ILE A 1 106 ? -7.095 20.488 15.461 1.00 95.94 106 ILE A C 1
ATOM 816 O O . ILE A 1 106 ? -6.539 21.437 16.009 1.00 95.94 106 ILE A O 1
ATOM 820 N N . TRP A 1 107 ? -7.833 20.651 14.354 1.00 92.81 107 TRP A N 1
ATOM 821 C CA . TRP A 1 107 ? -8.053 21.946 13.698 1.00 92.81 107 TRP A CA 1
ATOM 822 C C . TRP A 1 107 ? -9.253 21.916 12.740 1.00 92.81 107 TRP A C 1
ATOM 824 O O . TRP A 1 107 ? -9.434 20.950 11.998 1.00 92.81 107 TRP A O 1
ATOM 834 N N . GLN A 1 108 ? -10.020 23.007 12.708 1.00 90.00 108 GLN A N 1
ATOM 835 C CA . GLN A 1 108 ? -11.082 23.272 11.738 1.00 90.00 108 GLN A CA 1
ATOM 836 C C . GLN A 1 108 ? -11.125 24.779 11.449 1.00 90.00 108 GLN A C 1
ATOM 838 O O . GLN A 1 108 ? -10.932 25.582 12.360 1.00 90.00 108 GLN A O 1
ATOM 843 N N . ASN A 1 109 ? -11.379 25.156 10.196 1.00 86.69 109 ASN A N 1
ATOM 844 C CA . ASN A 1 109 ? -11.723 26.525 9.815 1.00 86.69 109 ASN A CA 1
ATOM 845 C C . ASN A 1 109 ? -13.173 26.562 9.328 1.00 86.69 109 ASN A C 1
ATOM 847 O O . ASN A 1 109 ? -13.617 25.606 8.686 1.00 86.69 109 ASN A O 1
ATOM 851 N N . GLU A 1 110 ? -13.876 27.643 9.650 1.00 71.06 110 GLU A N 1
ATOM 852 C CA . GLU A 1 110 ? -15.232 27.928 9.161 1.00 71.06 110 GLU A CA 1
ATOM 853 C C . GLU A 1 110 ? -15.224 28.471 7.725 1.00 71.06 110 GLU A C 1
ATOM 855 O O . GLU A 1 110 ? -14.235 29.143 7.332 1.00 71.06 110 GLU A O 1
#

Foldseek 3Di:
DDDPPPPPCVDDPDADAREDEPPPDPPRPPPVLVVLVVCVVVVHQHAYAYPQDAQVVLVVSVVVCCVRPVVDDHHSPRNVVDQAHECDDDPPDPHHYDHPVNDDDPDDDD

Secondary structure (DSSP, 8-state):
---------TTSSSPPPEEEE-TT-SSTTHHHHHHHHHHHHTT--EEEE-SS--HHHHHHHHHHHHHH-TTS--B-TTGGG-S-EESSPPTT--SPEEPGGGS------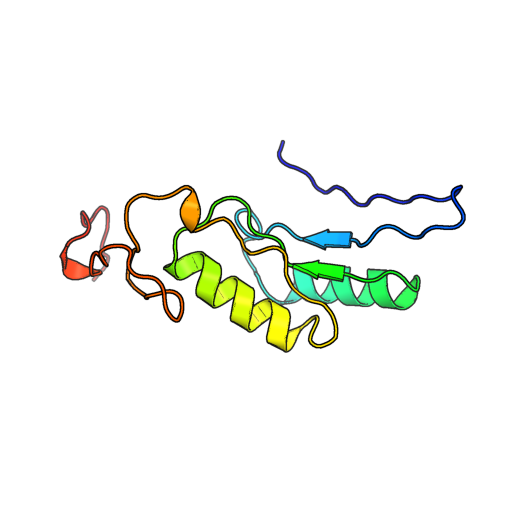-

Nearest PDB structures (foldseek):
  1fhv-assembly1_A  TM=9.574E-01  e=1.353E-08  Escherichia coli
  2ofj-assembly3_C  TM=9.643E-01  e=1.892E-08  Escherichia coli str. K-12 substr. MG1655
  2ofj-assembly2_B  TM=9.115E-01  e=7.393E-09  Escherichia coli str. K-12 substr. MG1655
  2ofj-assembly4_D  TM=9.628E-01  e=1.892E-08  Escherichia coli str. K-12 substr. MG1655
  1r6w-assembly1_A-2  TM=9.162E-01  e=8.455E-09  Escherichia coli

pLDDT: mean 79.63, std 20.97, range [24.22, 98.25]

Sequence (110 aa):
MCANLILNLKNSQVLAPLLLNLPYWGSLNNHCKQLIDDARALGLNSVISSSLESSFGLTQLARIACWLTPETVPGLDTLSLFQTQLVRQWPESSLPLIGLNELELIWQNE